Protein AF-F7RXJ5-F1 (afdb_monomer)

Mean predicted aligned error: 16.98 Å

pLDDT: mean 73.9, std 16.4, range [43.09, 97.75]

Radius of gyration: 26.26 Å; Cα contacts (8 Å, |Δi|>4): 9; chains: 1; bounding box: 30×24×99 Å

Solvent-accessible surface area (backbone atoms only — not comparable to full-atom values): 5573 Å² total; per-residue (Å²): 136,83,91,83,76,88,77,82,85,78,82,77,81,81,87,86,78,76,86,77,68,87,68,71,75,49,74,68,55,51,52,52,50,52,51,32,43,74,74,66,60,66,46,70,68,58,49,51,57,57,70,66,44,92,59,68,62,64,58,53,52,53,47,53,52,50,51,53,52,50,51,53,49,52,52,50,49,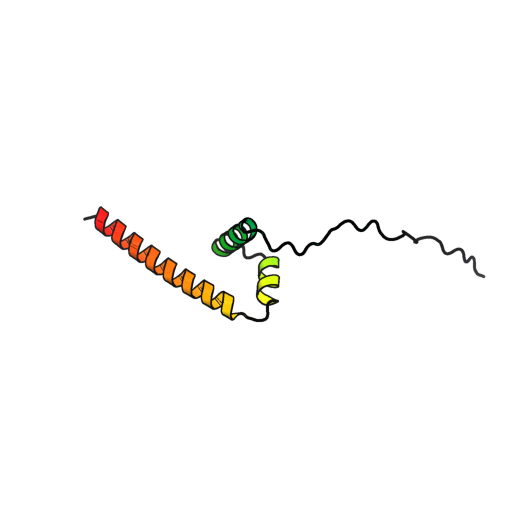52,52,50,52,53,69,74,74,109

Secondary structure (DSSP, 8-state):
-------S------------------HHHHHHHHHHHHTT---HHHHHHHHHSS-THHHHHHHHHHHHHHHHHHHHHHHHHHHHH-

Foldseek 3Di:
DDPPDPDDDPPDDDPDPDPPDPPDPPPVNVVVCVVCVVVVVNDVVNVCVQVVPPDVVVVVVVVVVVVVVVVVVVVVVVVVVVVVVD

Structure (mmCIF, N/CA/C/O backbone):
data_AF-F7RXJ5-F1
#
_entry.id   AF-F7RXJ5-F1
#
loop_
_atom_site.group_PDB
_atom_site.id
_atom_site.type_symbol
_atom_site.label_atom_id
_atom_site.label_alt_id
_atom_site.label_comp_id
_atom_site.label_asym_id
_atom_site.label_entity_id
_atom_site.label_seq_id
_atom_site.pdbx_PDB_ins_code
_atom_site.Cartn_x
_atom_site.Cartn_y
_atom_site.Cartn_z
_atom_site.occupancy
_atom_site.B_iso_or_equiv
_atom_site.auth_seq_id
_atom_site.auth_comp_id
_atom_site.auth_asym_id
_atom_site.auth_atom_id
_atom_site.pdbx_PDB_model_num
ATOM 1 N N . MET A 1 1 ? -3.481 -9.807 73.818 1.00 47.47 1 MET A N 1
ATOM 2 C CA . MET A 1 1 ? -4.613 -10.103 72.918 1.00 47.47 1 MET A CA 1
ATOM 3 C C . MET A 1 1 ? -5.110 -8.776 72.362 1.00 47.47 1 MET A C 1
ATOM 5 O O . MET A 1 1 ? -5.457 -7.918 73.157 1.00 47.47 1 MET A O 1
ATOM 9 N N . HIS A 1 2 ? -5.048 -8.636 71.037 1.00 54.25 2 HIS A N 1
ATOM 10 C CA . HIS A 1 2 ? -5.760 -7.682 70.176 1.00 54.25 2 HIS A CA 1
ATOM 11 C C . HIS A 1 2 ? -5.662 -6.168 70.442 1.00 54.25 2 HIS A C 1
ATOM 13 O O . HIS A 1 2 ? -6.551 -5.544 71.004 1.00 54.25 2 HIS A O 1
ATOM 19 N N . SER A 1 3 ? -4.603 -5.566 69.898 1.00 59.09 3 SER A N 1
ATOM 20 C CA . SER A 1 3 ? -4.587 -4.178 69.430 1.00 59.09 3 SER A CA 1
ATOM 21 C C . SER A 1 3 ? -5.196 -4.117 68.020 1.00 59.09 3 SER A C 1
ATOM 23 O O . SER A 1 3 ? -4.480 -4.233 67.026 1.00 59.09 3 SER A O 1
ATOM 25 N N . GLU A 1 4 ? -6.520 -3.977 67.944 1.00 61.34 4 GLU A N 1
ATOM 26 C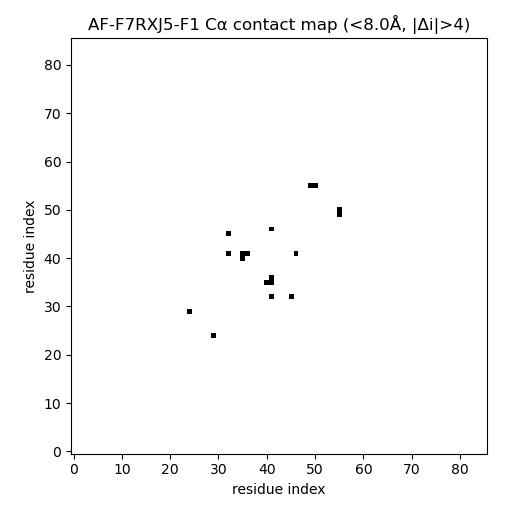 CA . GLU A 1 4 ? -7.267 -3.721 66.706 1.00 61.34 4 GLU A CA 1
ATOM 27 C C . GLU A 1 4 ? -7.482 -2.218 66.496 1.00 61.34 4 GLU A C 1
ATOM 29 O O . GLU A 1 4 ? -8.551 -1.661 66.741 1.00 61.34 4 GLU A O 1
ATOM 34 N N . HIS A 1 5 ? -6.454 -1.550 65.985 1.00 52.22 5 HIS A N 1
ATOM 35 C CA . HIS A 1 5 ? -6.668 -0.333 65.207 1.00 52.22 5 HIS A CA 1
ATOM 36 C C . HIS A 1 5 ? -5.992 -0.487 63.848 1.00 52.22 5 HIS A C 1
ATOM 38 O O . HIS A 1 5 ? -4.951 0.089 63.539 1.00 52.22 5 HIS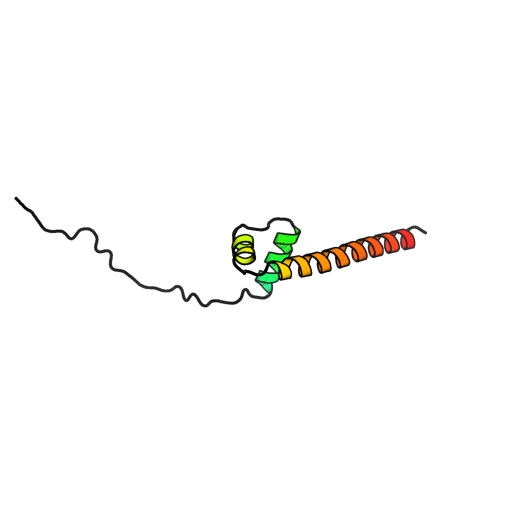 A O 1
ATOM 44 N N . SER A 1 6 ? -6.628 -1.349 63.047 1.00 62.12 6 SER A N 1
ATOM 45 C CA . SER A 1 6 ? -6.711 -1.219 61.597 1.00 62.12 6 SER A CA 1
ATOM 46 C C . SER A 1 6 ? -7.089 0.213 61.248 1.00 62.12 6 SER A C 1
ATOM 48 O O . SER A 1 6 ? -8.216 0.612 61.519 1.00 62.12 6 SER A O 1
ATOM 50 N N . GLN A 1 7 ? -6.147 0.966 60.682 1.00 58.44 7 GLN A N 1
ATOM 51 C CA . GLN A 1 7 ? -6.409 2.120 59.809 1.00 58.44 7 GLN A CA 1
ATOM 52 C C . GLN A 1 7 ? -5.113 2.613 59.137 1.00 58.44 7 GLN A C 1
ATOM 54 O O . GLN A 1 7 ? -4.858 3.802 58.974 1.00 58.44 7 GLN A O 1
ATOM 59 N N . ARG A 1 8 ? -4.262 1.668 58.722 1.00 59.88 8 ARG A N 1
ATOM 60 C CA . ARG A 1 8 ? -3.283 1.907 57.661 1.00 59.88 8 ARG A CA 1
ATOM 61 C C . ARG A 1 8 ? -3.889 1.289 56.403 1.00 59.88 8 ARG A C 1
ATOM 63 O O . ARG A 1 8 ? -4.204 0.103 56.422 1.00 59.88 8 ARG A O 1
ATOM 70 N N . THR A 1 9 ? -4.042 2.113 55.369 1.00 57.97 9 THR A N 1
ATOM 71 C CA . THR A 1 9 ? -4.567 1.782 54.033 1.00 57.97 9 THR A CA 1
ATOM 72 C C . THR A 1 9 ? -6.086 1.914 53.863 1.00 57.97 9 THR A C 1
ATOM 74 O O . THR A 1 9 ? -6.768 0.969 53.491 1.00 57.97 9 THR A O 1
ATOM 77 N N . GLU A 1 10 ? -6.604 3.126 54.049 1.00 53.28 10 GLU A N 1
ATOM 78 C CA . GLU A 1 10 ? -7.725 3.608 53.233 1.00 53.28 10 GLU A CA 1
ATOM 79 C C . GLU A 1 10 ? -7.240 4.843 52.468 1.00 53.28 10 GLU A C 1
ATOM 81 O O . GLU A 1 10 ? -7.429 5.984 52.879 1.00 53.28 10 GLU A O 1
ATOM 86 N N . GLU A 1 11 ? -6.517 4.599 51.372 1.00 55.00 11 GLU A N 1
ATOM 87 C CA . GLU A 1 11 ? -6.385 5.586 50.304 1.00 55.00 11 GLU A CA 1
ATOM 88 C C . GLU A 1 11 ? -7.722 5.613 49.566 1.00 55.00 11 GLU A C 1
ATOM 90 O O . GLU A 1 11 ? -8.073 4.708 48.808 1.00 55.00 11 GLU A O 1
ATOM 95 N N . THR A 1 12 ? -8.517 6.624 49.891 1.00 50.16 12 THR A N 1
ATOM 96 C CA . THR A 1 12 ? -9.847 6.848 49.347 1.00 50.16 12 THR A CA 1
ATOM 97 C C . THR A 1 12 ? -9.774 7.062 47.837 1.00 50.16 12 THR A C 1
ATOM 99 O O . THR A 1 12 ? -9.046 7.917 47.336 1.00 50.16 12 THR A O 1
ATOM 102 N N . HIS A 1 13 ? -10.562 6.268 47.120 1.00 49.75 13 HIS A N 1
ATOM 103 C CA . HIS A 1 13 ? -10.813 6.368 45.692 1.00 49.75 13 HIS A CA 1
ATOM 104 C C . HIS A 1 13 ? -11.221 7.776 45.212 1.00 49.75 13 HIS A C 1
ATOM 106 O O . HIS A 1 13 ? -12.037 8.450 45.835 1.00 49.75 13 HIS A O 1
ATOM 112 N N . GLN A 1 14 ? -10.767 8.061 43.985 1.00 51.38 14 GLN A N 1
ATOM 113 C CA . GLN A 1 14 ? -11.436 8.815 42.913 1.00 51.38 14 GLN A CA 1
ATOM 114 C C . GLN A 1 14 ? -11.488 10.348 42.987 1.00 51.38 14 GLN A C 1
ATOM 116 O O . GLN A 1 14 ? -12.406 10.956 43.526 1.00 51.38 14 GLN A O 1
ATOM 121 N N . ALA A 1 15 ? -10.606 10.956 42.191 1.00 43.09 15 ALA A N 1
ATOM 122 C CA . ALA A 1 15 ? -11.043 11.920 41.185 1.00 43.09 15 ALA A CA 1
ATOM 123 C C . ALA A 1 15 ? -10.768 11.306 39.804 1.00 43.09 15 ALA A C 1
ATOM 125 O O . ALA A 1 15 ? -9.686 11.425 39.235 1.00 43.09 15 ALA A O 1
ATOM 126 N N . ASP A 1 16 ? -11.764 10.557 39.343 1.00 50.28 16 ASP A N 1
ATOM 127 C CA . ASP A 1 16 ? -11.907 10.040 37.991 1.00 50.28 16 ASP A CA 1
ATOM 128 C C . ASP A 1 16 ? -11.982 11.231 37.019 1.00 50.28 16 ASP A C 1
ATOM 130 O O . ASP A 1 16 ? -12.877 12.075 37.095 1.00 50.28 16 ASP A O 1
ATOM 134 N N . SER A 1 17 ? -10.966 11.386 36.177 1.00 51.62 17 SER A N 1
ATOM 135 C CA . SER A 1 17 ? -10.919 12.388 35.109 1.00 51.62 17 SER A CA 1
ATOM 136 C C . SER A 1 17 ? -10.147 11.828 33.923 1.00 51.62 17 SER A C 1
ATOM 138 O O . SER A 1 17 ? -9.260 12.475 33.381 1.00 51.62 17 SER A O 1
ATOM 140 N N . GLU A 1 18 ? -10.503 10.624 33.488 1.00 53.00 18 GLU A N 1
ATOM 141 C CA . GLU A 1 18 ? -10.345 10.277 32.082 1.00 53.00 18 GLU A CA 1
ATOM 142 C C . GLU A 1 18 ? -11.739 10.121 31.491 1.00 53.00 18 GLU A C 1
ATOM 144 O O . GLU A 1 18 ? -12.397 9.08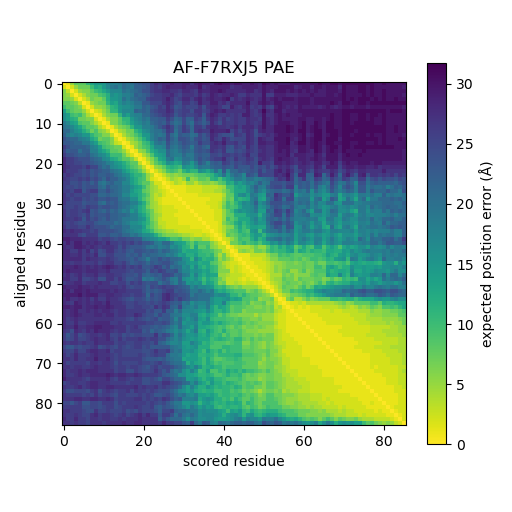9 31.598 1.00 53.00 18 GLU A O 1
ATOM 149 N N . ASN A 1 19 ? -12.201 11.205 30.865 1.00 45.88 19 ASN A N 1
ATOM 150 C CA . ASN A 1 19 ? -13.287 11.178 29.898 1.00 45.88 19 ASN A CA 1
ATOM 151 C C . ASN A 1 19 ? -12.853 10.257 28.745 1.00 45.88 19 ASN A C 1
ATO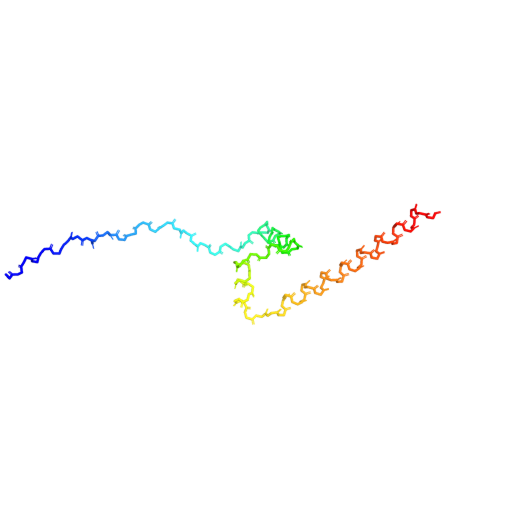M 153 O O . ASN A 1 19 ? -12.339 10.705 27.724 1.00 45.88 19 ASN A O 1
ATOM 157 N N . GLY A 1 20 ? -13.024 8.950 28.932 1.00 46.91 20 GLY A N 1
ATOM 158 C CA . GLY A 1 20 ? -12.900 7.936 27.900 1.00 46.91 20 GLY A CA 1
ATOM 159 C C . GLY A 1 20 ? -14.097 8.015 26.964 1.00 46.91 20 GLY A C 1
ATOM 160 O O . GLY A 1 20 ? -14.904 7.088 26.887 1.00 46.91 20 GLY A O 1
ATOM 161 N N . SER A 1 21 ? -14.234 9.128 26.245 1.00 44.97 21 SER A N 1
ATOM 162 C CA . SER A 1 21 ? -14.965 9.112 24.992 1.00 44.97 21 SER A CA 1
ATOM 163 C C . SER A 1 21 ? -14.272 8.076 24.114 1.00 44.97 21 SER A C 1
ATOM 165 O O . SER A 1 21 ? -13.070 8.147 23.862 1.00 44.97 21 SER A O 1
ATOM 167 N N . PHE A 1 22 ? -15.027 7.086 23.644 1.00 53.28 22 PHE A N 1
ATOM 168 C CA . PHE A 1 22 ? -14.646 6.306 22.474 1.00 53.28 22 PHE A CA 1
ATOM 169 C C . PHE A 1 22 ? -14.560 7.271 21.280 1.00 53.28 22 PHE A C 1
ATOM 171 O O . PHE A 1 22 ? -15.453 7.323 20.431 1.00 53.28 22 PHE A O 1
ATOM 178 N N . GLU A 1 23 ? -13.515 8.093 21.226 1.00 63.31 23 GLU A N 1
ATOM 179 C CA . GLU A 1 23 ? -13.203 8.891 20.060 1.00 63.31 23 GLU A CA 1
ATOM 180 C C . GLU A 1 23 ? -12.770 7.904 18.990 1.00 63.31 23 GLU A C 1
ATOM 182 O O . GLU A 1 23 ? -11.717 7.263 19.064 1.00 63.31 23 GLU A O 1
ATOM 187 N N . LYS A 1 24 ? -13.644 7.732 17.995 1.00 65.75 24 LYS A N 1
ATOM 188 C CA . LYS A 1 24 ? -13.275 7.084 16.743 1.00 65.75 24 LYS A CA 1
ATOM 189 C C . LYS A 1 24 ? -11.927 7.671 16.327 1.00 65.75 24 LYS A C 1
ATOM 191 O O . LYS A 1 24 ? -11.826 8.898 16.277 1.00 65.75 24 LYS A O 1
ATOM 196 N N . PRO A 1 25 ? -10.907 6.837 16.055 1.00 70.69 25 PRO A N 1
ATOM 197 C CA . PRO A 1 25 ? -9.600 7.343 15.678 1.00 70.69 25 PRO A CA 1
ATOM 198 C C . PRO A 1 25 ? -9.791 8.342 14.542 1.00 70.69 25 PRO A C 1
ATOM 200 O O . PRO A 1 25 ? -10.410 8.020 13.524 1.00 70.69 25 PRO A O 1
ATOM 203 N N . GLY A 1 26 ? -9.319 9.571 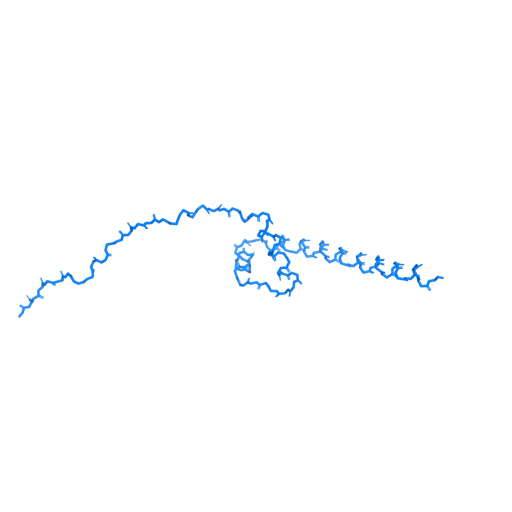14.758 1.00 85.62 26 GLY A N 1
ATOM 204 C CA . GLY A 1 26 ? -9.407 10.612 13.747 1.00 85.62 26 GLY A CA 1
ATOM 205 C C . GLY A 1 26 ? -8.778 10.129 12.441 1.00 85.62 26 GLY A C 1
ATOM 206 O O . GLY A 1 26 ? -7.887 9.276 12.448 1.00 85.62 26 GLY A O 1
ATOM 207 N N . LEU A 1 27 ? -9.213 10.693 11.311 1.00 86.19 27 LEU A N 1
ATOM 208 C CA . LEU A 1 27 ? -8.680 10.365 9.980 1.00 86.19 27 LEU A CA 1
ATOM 209 C C . LEU A 1 27 ? -7.142 10.341 9.951 1.00 86.19 27 LEU A C 1
ATOM 211 O O . LEU A 1 27 ? -6.545 9.463 9.336 1.00 86.19 27 LEU A O 1
ATOM 215 N N . TRP A 1 28 ? -6.505 11.249 10.691 1.00 85.75 28 TRP A N 1
ATOM 216 C CA . TR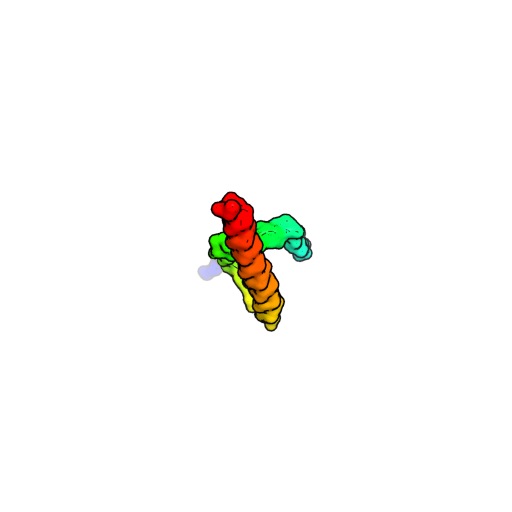P A 1 28 ? -5.053 11.313 10.828 1.00 85.75 28 TRP A CA 1
ATOM 217 C C . TRP A 1 28 ? -4.428 10.074 11.490 1.00 85.75 28 TRP A C 1
ATOM 219 O O . TRP A 1 28 ? -3.407 9.566 11.030 1.00 85.75 28 TRP A O 1
ATOM 229 N N . ALA A 1 29 ? -5.066 9.537 12.532 1.00 78.81 29 ALA A N 1
ATOM 230 C CA . ALA A 1 29 ? -4.609 8.330 13.216 1.00 78.81 29 ALA A CA 1
ATOM 231 C C . ALA A 1 29 ? -4.759 7.083 12.330 1.00 78.81 29 ALA A C 1
ATOM 233 O O . ALA A 1 29 ? -3.912 6.191 12.367 1.00 78.81 29 ALA A O 1
ATOM 234 N N . VAL A 1 30 ? -5.805 7.035 11.498 1.00 82.19 30 VAL A N 1
ATOM 235 C CA . VAL A 1 30 ? -6.004 5.958 10.516 1.00 82.19 30 VAL A CA 1
ATOM 236 C C . VAL A 1 30 ? -4.918 6.000 9.438 1.00 82.19 30 VAL A C 1
ATOM 238 O O . VAL A 1 30 ? -4.324 4.967 9.143 1.00 82.19 30 VAL A O 1
ATOM 241 N N . VAL A 1 31 ? -4.589 7.183 8.908 1.00 84.56 31 VAL A N 1
ATOM 242 C CA . VAL A 1 31 ? -3.505 7.350 7.921 1.00 84.56 31 VAL A CA 1
ATOM 243 C C . VAL A 1 31 ? -2.155 6.916 8.498 1.00 84.56 31 VAL A C 1
ATOM 245 O O . VAL A 1 31 ? -1.439 6.149 7.858 1.00 84.56 31 VAL A O 1
ATOM 248 N N . MET A 1 32 ? -1.827 7.331 9.725 1.00 80.19 32 MET A N 1
ATOM 249 C CA . MET A 1 32 ? -0.579 6.927 10.387 1.00 80.19 32 MET A CA 1
ATOM 250 C C . MET A 1 32 ? -0.512 5.423 10.661 1.00 80.19 32 MET A C 1
ATOM 252 O O . MET A 1 32 ? 0.542 4.817 10.491 1.00 80.19 32 MET A O 1
ATOM 256 N N . SER A 1 33 ? -1.637 4.809 11.030 1.00 68.31 33 SER A N 1
ATOM 257 C CA . SER A 1 33 ? -1.744 3.359 11.218 1.00 68.31 33 SER A CA 1
ATOM 258 C C . SER A 1 33 ? -1.488 2.593 9.912 1.00 68.31 33 SER A C 1
ATOM 260 O O . SER A 1 33 ? -0.702 1.646 9.902 1.00 68.31 33 SER A O 1
ATOM 262 N N . VAL A 1 34 ? -2.071 3.040 8.793 1.00 77.00 34 VAL A N 1
ATOM 263 C CA . VAL A 1 34 ? -1.864 2.424 7.470 1.00 77.00 34 VAL A CA 1
ATOM 264 C C . VAL A 1 34 ? -0.417 2.586 7.007 1.00 77.00 34 VAL A C 1
ATOM 266 O O . VAL A 1 34 ? 0.185 1.613 6.563 1.00 77.00 34 VAL A O 1
ATOM 269 N N . LEU A 1 35 ? 0.176 3.773 7.166 1.00 81.06 35 LEU A N 1
ATOM 270 C CA . LEU A 1 35 ? 1.584 4.000 6.832 1.00 81.06 35 LEU A CA 1
ATOM 271 C C . LEU A 1 35 ? 2.507 3.122 7.688 1.00 81.06 35 LEU A C 1
ATOM 273 O O . LEU A 1 35 ? 3.368 2.438 7.143 1.00 81.06 35 LEU A O 1
ATOM 277 N N . ALA A 1 36 ? 2.293 3.062 9.005 1.00 77.75 36 ALA A N 1
ATOM 278 C CA . ALA A 1 36 ? 3.068 2.196 9.894 1.00 77.75 36 ALA A CA 1
ATOM 279 C C . ALA A 1 36 ? 2.953 0.712 9.501 1.00 77.75 36 ALA A C 1
ATOM 281 O O . ALA A 1 36 ? 3.962 0.008 9.477 1.00 77.75 36 ALA A O 1
ATOM 282 N N . ALA A 1 37 ? 1.759 0.250 9.115 1.00 71.44 37 ALA A N 1
ATOM 283 C CA . ALA A 1 37 ? 1.543 -1.106 8.615 1.00 71.44 37 ALA A CA 1
ATOM 284 C C . ALA A 1 37 ? 2.242 -1.361 7.265 1.00 71.44 37 ALA A C 1
ATOM 286 O O . ALA A 1 37 ? 2.804 -2.437 7.070 1.00 71.44 37 ALA A O 1
ATOM 287 N N . MET A 1 38 ? 2.276 -0.373 6.363 1.00 73.38 38 MET A N 1
ATOM 288 C CA . MET A 1 38 ? 2.996 -0.454 5.082 1.00 73.38 38 MET A CA 1
ATOM 289 C C . MET A 1 38 ? 4.519 -0.517 5.259 1.00 73.38 38 MET A C 1
ATOM 291 O O . MET A 1 38 ? 5.195 -1.184 4.481 1.00 73.38 38 MET A O 1
ATOM 295 N N . PHE A 1 39 ? 5.055 0.127 6.299 1.00 76.50 39 PHE A N 1
ATOM 296 C CA . PHE A 1 39 ? 6.464 0.018 6.694 1.00 76.50 39 PHE A CA 1
ATOM 297 C C . PHE A 1 39 ? 6.763 -1.211 7.575 1.00 76.50 39 PHE A C 1
ATOM 299 O O . PHE A 1 39 ? 7.904 -1.406 7.987 1.00 76.50 39 PHE A O 1
ATOM 306 N N . GLY A 1 40 ? 5.763 -2.049 7.873 1.00 65.62 40 GLY A N 1
ATOM 307 C CA . GLY A 1 40 ? 5.922 -3.268 8.673 1.00 65.62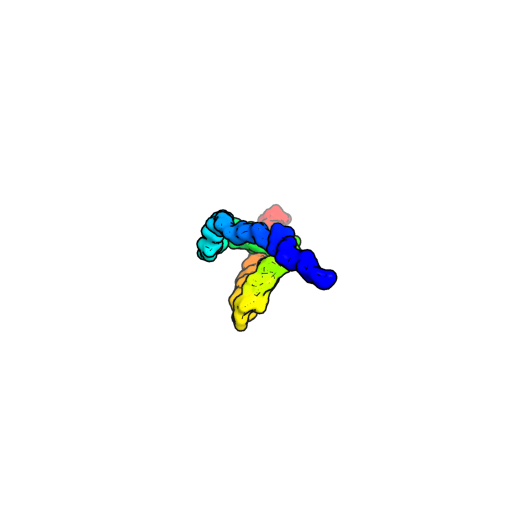 40 GLY A CA 1
ATOM 308 C C . GLY A 1 40 ? 5.946 -3.056 10.193 1.00 65.62 40 GLY A C 1
ATOM 309 O O . GLY A 1 40 ? 6.074 -4.026 10.937 1.00 65.62 40 GLY A O 1
ATOM 310 N N . VAL A 1 41 ? 5.758 -1.826 10.684 1.00 64.44 41 VAL A N 1
ATOM 311 C CA . VAL A 1 41 ? 5.591 -1.497 12.115 1.00 64.44 41 VAL A CA 1
ATOM 312 C C . VAL A 1 41 ? 4.120 -1.688 12.499 1.00 64.44 41 VAL A C 1
ATOM 314 O O . VAL A 1 41 ? 3.423 -0.783 12.959 1.00 64.44 41 VAL A O 1
ATOM 317 N N . GLN A 1 42 ? 3.601 -2.894 12.268 1.00 60.34 42 GLN A N 1
ATOM 318 C CA . GLN A 1 42 ? 2.282 -3.281 12.757 1.00 60.34 42 GLN A CA 1
ATOM 319 C C . GLN A 1 42 ? 2.389 -3.491 14.275 1.00 60.34 42 GLN A C 1
ATOM 321 O O . GLN A 1 42 ? 2.816 -4.542 14.745 1.00 60.34 42 GLN A O 1
ATOM 326 N N . THR A 1 43 ? 2.065 -2.458 15.056 1.00 67.81 43 THR A N 1
ATOM 327 C CA . THR A 1 43 ? 2.126 -2.524 16.521 1.00 67.81 43 THR A CA 1
ATOM 328 C C . THR A 1 43 ? 1.097 -3.506 17.079 1.00 67.81 43 THR A C 1
ATOM 330 O O . THR A 1 43 ? -0.004 -3.676 16.548 1.00 67.81 43 THR A O 1
ATOM 333 N N . GLU A 1 44 ? 1.437 -4.128 18.207 1.00 63.47 44 GLU A N 1
ATOM 334 C CA . GLU A 1 44 ? 0.611 -5.134 18.885 1.00 63.47 44 GLU A CA 1
ATOM 335 C C . GLU A 1 44 ? -0.792 -4.610 19.253 1.00 63.47 44 GLU A C 1
ATOM 337 O O . GLU A 1 44 ? -1.760 -5.367 19.284 1.00 63.47 44 GLU A O 1
ATOM 342 N N . ALA A 1 45 ? -0.927 -3.296 19.468 1.00 66.12 45 ALA A N 1
ATOM 343 C CA . ALA A 1 45 ? -2.203 -2.624 19.700 1.00 66.12 45 ALA A CA 1
ATOM 344 C C . ALA A 1 45 ? -3.102 -2.607 18.450 1.00 66.12 45 ALA A C 1
ATOM 346 O O . ALA A 1 45 ? -4.300 -2.878 18.553 1.00 66.12 45 ALA A O 1
ATOM 347 N N . ASN A 1 46 ? -2.532 -2.343 17.267 1.00 67.44 46 ASN A N 1
ATOM 348 C CA . ASN A 1 46 ? -3.270 -2.389 16.003 1.00 67.44 46 ASN A CA 1
ATOM 349 C C . ASN A 1 46 ? -3.711 -3.825 15.714 1.00 67.44 46 ASN A C 1
ATOM 351 O O . ASN A 1 46 ? -4.882 -4.063 15.449 1.00 67.44 46 ASN A O 1
ATOM 355 N N . ARG A 1 47 ? -2.806 -4.788 15.930 1.00 69.25 47 ARG A N 1
ATOM 356 C CA . ARG A 1 47 ? -3.089 -6.223 15.842 1.00 69.25 47 ARG A CA 1
ATOM 357 C C . ARG A 1 47 ? -4.228 -6.633 16.775 1.00 69.25 47 ARG A C 1
ATOM 359 O O . ARG A 1 47 ? -5.209 -7.212 16.331 1.00 69.25 47 ARG A O 1
ATOM 366 N N . ARG A 1 48 ? -4.157 -6.301 18.066 1.00 69.56 48 ARG A N 1
ATOM 367 C CA . ARG A 1 48 ? -5.223 -6.647 19.019 1.00 69.56 48 ARG A CA 1
ATOM 368 C C . ARG A 1 48 ? -6.569 -6.072 18.608 1.00 69.56 48 ARG A C 1
ATOM 370 O O . ARG A 1 48 ? -7.547 -6.801 18.697 1.00 69.56 48 ARG A O 1
ATOM 377 N N . ARG A 1 49 ? -6.635 -4.828 18.126 1.00 67.88 49 ARG A N 1
ATOM 378 C CA . ARG A 1 49 ? -7.875 -4.222 17.610 1.00 67.88 49 ARG A CA 1
ATOM 379 C C . ARG A 1 49 ? -8.384 -4.936 16.356 1.00 67.88 49 ARG A C 1
ATOM 381 O O . ARG A 1 49 ? -9.576 -5.203 16.244 1.00 67.88 49 ARG A O 1
ATOM 388 N N . ASP A 1 50 ? -7.469 -5.292 15.466 1.00 68.19 50 ASP A N 1
ATOM 389 C CA . ASP A 1 50 ? -7.792 -5.905 14.187 1.00 68.19 50 ASP A CA 1
ATOM 390 C C . ASP A 1 50 ? -8.282 -7.357 14.341 1.00 68.19 50 ASP A C 1
ATOM 392 O O . ASP A 1 50 ? -9.272 -7.756 13.729 1.00 68.19 50 ASP A O 1
ATOM 396 N N . PHE A 1 51 ? -7.671 -8.115 15.255 1.00 68.38 51 PHE A N 1
ATOM 397 C CA . PHE A 1 51 ? -8.006 -9.513 15.549 1.00 68.38 51 PHE A CA 1
ATOM 398 C C . PHE A 1 51 ? -9.073 -9.703 16.644 1.00 68.38 51 PHE A C 1
ATOM 400 O O . PHE A 1 51 ? -9.550 -10.820 16.831 1.00 68.38 51 PHE A O 1
ATOM 407 N N . SER A 1 52 ? -9.466 -8.649 17.369 1.00 67.94 52 SER A N 1
ATOM 408 C CA . SER A 1 52 ? -10.631 -8.692 18.278 1.00 67.94 52 SER A CA 1
ATOM 409 C C . SER A 1 52 ? -11.941 -8.332 17.579 1.00 67.94 52 SER A C 1
ATOM 411 O O . SER A 1 52 ? -13.013 -8.706 18.055 1.00 67.94 52 SER A O 1
ATOM 413 N N . SER A 1 53 ? -11.873 -7.675 16.418 1.00 62.44 53 SER A N 1
ATOM 414 C CA . SER A 1 53 ? -13.014 -7.565 15.515 1.00 62.44 53 SER A CA 1
ATOM 415 C C . SER A 1 53 ? -13.220 -8.918 14.821 1.00 62.44 53 SER A C 1
ATOM 417 O O . SER A 1 53 ? -12.359 -9.398 14.093 1.00 62.44 53 SER A O 1
ATOM 419 N N . GLY A 1 54 ? -14.335 -9.599 15.092 1.00 67.44 54 GLY A N 1
ATOM 420 C CA . GLY A 1 54 ? -14.554 -11.000 14.696 1.00 67.44 54 GLY A CA 1
ATOM 421 C C . GLY A 1 54 ? -14.646 -11.293 13.188 1.00 67.44 54 GLY A C 1
ATOM 422 O O . GLY A 1 54 ? -15.116 -12.368 12.826 1.00 67.44 54 GLY A O 1
ATOM 423 N N . ASN A 1 55 ? -14.250 -10.373 12.298 1.00 72.19 55 ASN A N 1
ATOM 424 C CA . ASN A 1 55 ? -14.361 -10.550 10.850 1.00 72.19 55 ASN A CA 1
ATOM 425 C C . ASN A 1 55 ? -13.044 -10.247 10.095 1.00 72.19 55 ASN A C 1
ATOM 427 O O . ASN A 1 55 ? -12.813 -9.105 9.686 1.00 72.19 55 ASN A O 1
ATOM 431 N N . PRO A 1 56 ? -12.214 -11.270 9.810 1.00 77.25 56 PRO A N 1
ATOM 432 C CA . PRO A 1 56 ? -10.955 -11.111 9.078 1.00 77.25 56 PRO A CA 1
ATOM 433 C C . PRO A 1 56 ? -11.137 -10.740 7.595 1.00 77.25 56 PRO A C 1
ATOM 435 O O . PRO A 1 56 ? -10.170 -10.352 6.938 1.00 77.25 56 PRO A O 1
ATOM 438 N N . MET A 1 57 ? -12.357 -10.821 7.046 1.00 79.88 57 MET A N 1
ATOM 439 C CA . MET A 1 57 ? -12.606 -10.558 5.623 1.00 79.88 57 MET A CA 1
ATOM 440 C C . MET A 1 57 ? -12.279 -9.119 5.216 1.00 79.88 57 MET A C 1
ATOM 442 O O . MET A 1 57 ? -11.810 -8.898 4.101 1.00 79.88 57 MET A O 1
ATOM 446 N N . ALA A 1 58 ? -12.473 -8.143 6.110 1.00 78.50 58 ALA A N 1
ATOM 447 C CA . ALA A 1 58 ? -12.155 -6.743 5.824 1.00 78.50 58 ALA A CA 1
ATOM 448 C C . ALA A 1 58 ? -10.661 -6.548 5.501 1.00 78.50 58 ALA A C 1
ATOM 450 O O . ALA A 1 58 ? -10.317 -5.832 4.562 1.00 78.50 58 ALA A O 1
ATOM 451 N N . TYR A 1 59 ? -9.777 -7.253 6.213 1.00 77.19 59 TYR A N 1
ATOM 452 C CA . TYR A 1 59 ? -8.328 -7.191 6.001 1.00 77.19 59 TYR A CA 1
ATOM 453 C C . TYR A 1 59 ? -7.912 -7.821 4.674 1.00 77.19 59 TYR A C 1
ATOM 455 O O . TYR A 1 59 ? -7.077 -7.265 3.963 1.00 77.19 59 TYR A O 1
ATOM 463 N N . ILE A 1 60 ? -8.531 -8.946 4.305 1.00 84.44 60 ILE A N 1
ATOM 464 C CA . ILE A 1 60 ? -8.269 -9.623 3.028 1.00 84.44 60 ILE A CA 1
ATOM 465 C C . ILE A 1 60 ? -8.670 -8.721 1.857 1.00 84.44 60 ILE A C 1
ATOM 467 O O . ILE A 1 60 ? -7.906 -8.579 0.906 1.00 84.44 60 ILE A O 1
ATOM 471 N N . ILE A 1 61 ? -9.832 -8.067 1.933 1.00 86.06 61 ILE A N 1
ATOM 472 C CA . ILE A 1 61 ? -10.306 -7.162 0.876 1.00 86.06 61 ILE A CA 1
ATOM 473 C C . ILE A 1 61 ? -9.337 -5.988 0.696 1.00 86.06 61 ILE A C 1
ATOM 475 O O . ILE A 1 61 ? -8.924 -5.701 -0.428 1.00 86.06 61 ILE A O 1
ATOM 479 N N . VAL A 1 62 ? -8.929 -5.339 1.791 1.00 85.38 62 VAL A N 1
ATOM 480 C CA . VAL A 1 62 ? -7.957 -4.235 1.743 1.00 85.38 62 VAL A CA 1
ATOM 481 C C . VAL A 1 62 ? -6.622 -4.704 1.161 1.00 85.38 62 VAL A C 1
ATOM 483 O O . VAL A 1 62 ? -6.053 -4.015 0.316 1.00 85.38 62 VAL A O 1
ATOM 486 N N . PHE A 1 63 ? -6.149 -5.891 1.547 1.00 83.56 63 PHE A N 1
ATOM 487 C CA . PHE A 1 63 ? -4.916 -6.469 1.016 1.00 83.56 63 PHE A CA 1
ATOM 488 C C . PHE A 1 63 ? -4.995 -6.732 -0.491 1.00 83.56 63 PHE A C 1
ATOM 490 O O . PHE A 1 63 ? -4.071 -6.387 -1.221 1.00 83.56 63 PHE A O 1
ATOM 497 N N . VAL A 1 64 ? -6.103 -7.294 -0.979 1.00 94.12 64 VAL A N 1
ATOM 498 C CA . VAL A 1 64 ? -6.301 -7.557 -2.412 1.00 94.12 64 VAL A CA 1
ATOM 499 C C . VAL A 1 64 ? -6.326 -6.254 -3.212 1.00 94.12 64 VAL A C 1
ATOM 501 O O . VAL A 1 64 ? -5.685 -6.170 -4.259 1.00 94.12 64 VAL A O 1
ATOM 504 N N . ILE A 1 65 ? -7.012 -5.224 -2.711 1.00 92.19 65 ILE A N 1
ATOM 505 C CA . ILE A 1 65 ? -7.036 -3.900 -3.349 1.00 92.19 65 ILE A CA 1
ATOM 506 C C . ILE A 1 65 ? -5.626 -3.309 -3.393 1.00 92.19 65 ILE A C 1
ATOM 508 O O . ILE A 1 65 ? -5.177 -2.855 -4.445 1.00 92.19 65 ILE A O 1
ATOM 512 N N . PHE A 1 66 ? -4.908 -3.347 -2.271 1.00 88.56 66 PHE A N 1
ATOM 513 C CA . PHE A 1 66 ? -3.538 -2.857 -2.194 1.00 88.56 66 PHE A CA 1
ATOM 514 C C . PHE A 1 66 ? -2.609 -3.601 -3.161 1.00 88.56 66 PHE A C 1
ATOM 516 O O . PHE A 1 66 ? -1.852 -2.967 -3.891 1.00 88.56 66 PHE A O 1
ATOM 523 N N . LEU A 1 67 ? -2.705 -4.930 -3.222 1.00 93.06 67 LEU A N 1
ATOM 524 C CA . LEU A 1 67 ? -1.920 -5.759 -4.131 1.00 93.06 67 LEU A CA 1
ATOM 525 C C . LEU A 1 67 ? -2.198 -5.407 -5.598 1.00 93.06 67 LEU A C 1
ATOM 527 O O . LEU A 1 67 ? -1.260 -5.266 -6.381 1.00 93.06 67 LEU A O 1
ATOM 531 N N . ALA A 1 68 ? -3.467 -5.223 -5.968 1.00 95.56 68 ALA A N 1
ATOM 532 C CA . ALA A 1 68 ? -3.840 -4.814 -7.319 1.00 95.56 68 ALA A CA 1
ATOM 533 C C . ALA A 1 68 ? -3.244 -3.442 -7.676 1.00 95.56 68 ALA A C 1
ATOM 535 O O . ALA A 1 68 ? -2.626 -3.292 -8.731 1.00 95.56 68 ALA A O 1
ATOM 536 N N . LEU A 1 69 ? -3.364 -2.460 -6.776 1.00 96.50 69 LEU A N 1
ATOM 537 C CA . LEU A 1 69 ? -2.772 -1.132 -6.957 1.00 96.50 69 LEU A CA 1
ATOM 538 C C . LEU A 1 69 ? -1.245 -1.193 -7.063 1.00 96.50 69 LEU A C 1
ATOM 540 O O . LEU A 1 69 ? -0.664 -0.496 -7.892 1.00 96.50 69 LEU A O 1
ATOM 544 N N . PHE A 1 70 ? -0.597 -2.042 -6.269 1.00 92.75 70 PHE A N 1
ATOM 545 C CA . PHE A 1 70 ? 0.851 -2.218 -6.290 1.00 92.75 70 PHE A CA 1
ATOM 546 C C . PHE A 1 70 ? 1.343 -2.764 -7.635 1.00 92.75 70 PHE A C 1
ATOM 548 O O . PHE A 1 70 ? 2.263 -2.202 -8.231 1.00 92.75 70 PHE A O 1
ATOM 555 N N . VAL A 1 71 ? 0.696 -3.812 -8.154 1.00 96.88 71 VAL A N 1
ATOM 556 C CA . VAL A 1 71 ? 1.035 -4.395 -9.462 1.00 96.88 71 VAL A CA 1
ATOM 557 C C . VAL A 1 71 ? 0.836 -3.377 -10.584 1.00 96.88 71 VAL A C 1
ATOM 559 O O . VAL A 1 71 ? 1.724 -3.213 -11.421 1.00 96.88 71 VAL A O 1
ATOM 562 N N . LEU A 1 72 ? -0.287 -2.653 -10.582 1.00 97.75 72 LEU A N 1
ATOM 563 C CA . LEU A 1 72 ? -0.542 -1.591 -11.560 1.00 97.75 72 LEU A CA 1
ATOM 564 C C . LEU A 1 72 ? 0.487 -0.458 -11.455 1.00 97.75 72 LEU A C 1
ATOM 566 O O . LEU A 1 72 ? 0.937 0.052 -12.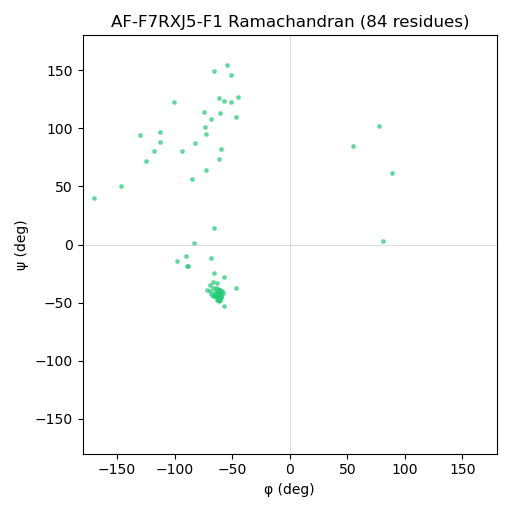479 1.00 97.75 72 LEU A O 1
ATOM 570 N N . GLY A 1 73 ? 0.899 -0.102 -10.238 1.00 97.31 73 GLY A N 1
ATOM 571 C CA . GLY A 1 73 ? 1.941 0.888 -9.988 1.00 97.31 73 GLY A CA 1
ATOM 572 C C . GLY A 1 73 ? 3.286 0.484 -10.591 1.00 97.31 73 GLY A C 1
ATOM 573 O O . GLY A 1 73 ? 3.893 1.279 -11.307 1.00 97.31 73 GLY A O 1
ATOM 574 N N . ILE A 1 74 ? 3.728 -0.760 -10.376 1.00 97.69 74 ILE A N 1
ATOM 575 C CA . ILE A 1 74 ? 4.963 -1.278 -10.986 1.00 97.69 74 ILE A CA 1
ATOM 576 C C . ILE A 1 74 ? 4.837 -1.320 -12.509 1.00 97.69 74 ILE A C 1
ATOM 578 O O . ILE A 1 74 ? 5.745 -0.868 -13.202 1.00 97.69 74 ILE A O 1
ATOM 582 N N . ALA A 1 75 ? 3.725 -1.828 -13.044 1.00 97.19 75 ALA A N 1
ATOM 583 C CA . ALA A 1 75 ? 3.515 -1.898 -14.488 1.00 97.19 75 ALA A CA 1
ATOM 584 C C . ALA A 1 75 ? 3.556 -0.504 -15.138 1.00 97.19 75 ALA A C 1
ATOM 586 O O . ALA A 1 75 ? 4.213 -0.313 -16.164 1.00 97.19 75 ALA A O 1
ATOM 587 N N . GLY A 1 76 ? 2.911 0.485 -14.512 1.00 97.31 76 GLY A N 1
ATOM 588 C CA . GLY A 1 76 ? 2.956 1.881 -14.940 1.00 97.31 76 GLY A CA 1
ATOM 589 C C . GLY A 1 76 ? 4.366 2.462 -14.869 1.00 97.31 76 GLY A C 1
ATOM 590 O O . GLY A 1 76 ? 4.815 3.085 -15.827 1.00 97.31 76 GLY A O 1
ATOM 591 N N . LEU A 1 77 ? 5.097 2.197 -13.783 1.00 97.62 77 LEU A N 1
ATOM 592 C CA . LEU A 1 77 ? 6.482 2.640 -13.627 1.00 97.62 77 LEU A CA 1
ATOM 593 C C . LEU A 1 77 ? 7.393 2.046 -14.709 1.00 97.62 77 LEU A C 1
ATOM 595 O O . LEU A 1 77 ? 8.154 2.778 -15.330 1.00 97.62 77 LEU A O 1
ATOM 599 N N . VAL A 1 78 ? 7.294 0.742 -14.972 1.00 97.44 78 VAL A N 1
ATOM 600 C CA . VAL A 1 78 ? 8.064 0.067 -16.030 1.00 97.44 78 VAL A CA 1
ATOM 601 C C . VAL A 1 78 ? 7.735 0.663 -17.395 1.00 97.44 78 VAL A C 1
ATOM 603 O O . VAL A 1 78 ? 8.643 0.973 -18.163 1.00 97.44 78 VAL A O 1
ATOM 606 N N . THR A 1 79 ? 6.449 0.876 -17.679 1.00 96.31 79 THR A N 1
ATOM 607 C CA . THR A 1 79 ? 6.001 1.486 -18.938 1.00 96.31 79 THR A CA 1
ATOM 608 C C . THR A 1 79 ? 6.568 2.896 -19.097 1.00 96.31 79 THR A C 1
ATOM 610 O O . THR A 1 79 ? 7.074 3.238 -20.164 1.00 96.31 79 THR A O 1
ATOM 613 N N . LEU A 1 80 ? 6.549 3.691 -18.023 1.00 96.62 80 LEU A N 1
ATOM 614 C CA . LEU A 1 80 ? 7.128 5.028 -18.004 1.00 96.62 80 LEU A CA 1
ATOM 615 C C . LEU A 1 80 ? 8.636 4.980 -18.272 1.00 96.62 80 LEU A C 1
ATOM 617 O O . LEU A 1 80 ? 9.114 5.691 -19.150 1.00 96.62 80 LEU A O 1
ATOM 621 N N . VAL A 1 81 ? 9.382 4.116 -17.580 1.00 97.44 81 VAL A N 1
ATOM 622 C CA . VAL A 1 81 ? 10.833 3.986 -17.780 1.00 97.44 81 VAL A CA 1
ATOM 623 C C . VAL A 1 81 ? 11.163 3.581 -19.216 1.00 97.44 81 VAL A C 1
ATOM 625 O O . VAL A 1 81 ? 12.036 4.194 -19.820 1.00 97.44 81 VAL A O 1
ATOM 628 N N . ILE A 1 82 ? 10.451 2.606 -19.790 1.00 96.94 82 ILE A N 1
ATOM 629 C CA . ILE A 1 82 ? 10.657 2.193 -21.187 1.00 96.94 82 ILE A CA 1
ATOM 630 C C . ILE A 1 82 ? 10.364 3.356 -22.142 1.00 96.94 82 ILE A C 1
ATOM 632 O O . ILE A 1 82 ? 11.148 3.592 -23.055 1.00 96.94 82 ILE A O 1
ATOM 636 N N . SER A 1 83 ? 9.287 4.115 -21.914 1.00 94.19 83 SER A N 1
ATOM 637 C CA . SER A 1 83 ? 8.936 5.269 -22.757 1.00 94.19 83 SER A CA 1
ATOM 638 C C . SER A 1 83 ? 9.944 6.419 -22.696 1.00 94.19 83 SER A C 1
ATOM 640 O O . SER A 1 83 ? 10.021 7.202 -23.633 1.00 94.19 83 SER A O 1
ATOM 642 N N . LEU A 1 84 ? 10.700 6.527 -21.600 1.00 94.00 84 LEU A N 1
ATOM 643 C CA . LEU A 1 84 ? 11.752 7.530 -21.424 1.00 94.00 84 LEU A CA 1
ATOM 644 C C . LEU A 1 84 ? 13.119 7.054 -21.939 1.00 94.00 84 LEU A C 1
ATOM 646 O O . LEU A 1 84 ? 14.017 7.873 -22.117 1.00 94.00 84 LEU A O 1
ATOM 650 N N . ALA A 1 85 ? 13.296 5.741 -22.105 1.00 88.31 85 ALA A N 1
ATOM 651 C CA . ALA A 1 85 ? 14.550 5.115 -22.519 1.00 88.31 85 ALA A CA 1
ATOM 652 C C . ALA A 1 85 ? 14.620 4.795 -24.024 1.00 88.31 85 ALA A C 1
ATOM 654 O O . ALA A 1 85 ? 15.707 4.479 -24.511 1.00 88.31 85 ALA A O 1
ATOM 655 N N . GLY A 1 86 ? 13.485 4.828 -24.730 1.00 68.81 86 GLY A N 1
ATOM 656 C CA . GLY A 1 86 ? 13.406 4.765 -26.195 1.00 68.81 86 GLY A CA 1
ATOM 657 C C . GLY A 1 86 ? 13.442 6.148 -26.824 1.00 68.81 86 GLY A C 1
ATOM 658 O O . GLY A 1 86 ? 14.003 6.248 -27.936 1.00 68.81 86 GLY A O 1
#

Sequence (86 aa):
MHSEHSQRTEETHQADSENGSFEKPGLWAVVMSVLAAMFGVQTEANRRRDFSSGNPMAYIIVFVIFLALFVLGIAGLVTLVISLAG